Protein AF-A0A3B8W358-F1 (afdb_monomer_lite)

Structure (mmCIF, N/CA/C/O backbone):
data_AF-A0A3B8W358-F1
#
_entry.id   AF-A0A3B8W358-F1
#
loop_
_atom_site.group_PDB
_atom_site.id
_atom_site.type_symbol
_atom_site.label_atom_id
_atom_site.label_alt_id
_atom_site.label_comp_id
_atom_site.label_asym_id
_atom_site.label_entity_id
_atom_site.label_seq_id
_atom_site.pdbx_PDB_ins_code
_atom_site.Cartn_x
_atom_site.Cartn_y
_atom_site.Cartn_z
_atom_site.occupancy
_atom_site.B_iso_or_equiv
_atom_site.auth_seq_id
_atom_site.auth_comp_id
_atom_site.auth_asym_id
_atom_site.auth_atom_id
_atom_site.pdbx_PDB_model_num
ATOM 1 N N . MET A 1 1 ? 27.061 -6.073 -25.175 1.00 25.78 1 MET A N 1
ATOM 2 C CA . MET A 1 1 ? 27.643 -6.476 -23.874 1.00 25.78 1 MET A CA 1
ATOM 3 C C . MET A 1 1 ? 26.562 -7.215 -23.100 1.00 25.78 1 MET A C 1
ATOM 5 O O . MET A 1 1 ? 25.407 -6.837 -23.261 1.00 25.78 1 MET A O 1
ATOM 9 N N . PRO A 1 2 ? 26.875 -8.273 -22.337 1.00 31.53 2 PRO A N 1
ATOM 10 C CA . PRO A 1 2 ? 25.879 -8.963 -21.521 1.00 31.53 2 PRO A CA 1
ATOM 11 C C . PRO A 1 2 ? 25.458 -8.011 -20.392 1.00 31.53 2 PRO A C 1
ATOM 13 O O . PRO A 1 2 ? 26.171 -7.877 -19.406 1.00 31.53 2 PRO A O 1
ATOM 16 N N . GLY A 1 3 ? 24.375 -7.258 -20.597 1.00 31.34 3 GLY A N 1
ATOM 17 C CA . GLY A 1 3 ? 23.981 -6.164 -19.699 1.00 31.34 3 GLY A CA 1
ATOM 18 C C . GLY A 1 3 ? 22.475 -5.963 -19.519 1.00 31.34 3 GLY A C 1
ATOM 19 O O . GLY A 1 3 ? 22.067 -5.470 -18.475 1.00 31.34 3 GLY A O 1
ATOM 20 N N . ASP A 1 4 ? 21.632 -6.427 -20.445 1.00 36.38 4 ASP A N 1
ATOM 21 C CA . ASP A 1 4 ? 20.232 -5.967 -20.505 1.00 36.38 4 ASP A CA 1
ATOM 22 C C . ASP A 1 4 ? 19.189 -7.017 -20.083 1.00 36.38 4 ASP A C 1
ATOM 24 O O . ASP A 1 4 ? 18.069 -7.032 -20.585 1.00 36.38 4 ASP A O 1
ATOM 28 N N . LEU A 1 5 ? 19.531 -7.919 -19.156 1.00 40.94 5 LEU A N 1
ATOM 29 C CA . LEU A 1 5 ? 18.608 -8.973 -18.692 1.00 40.94 5 LEU A CA 1
ATOM 30 C C . LEU A 1 5 ? 18.507 -9.119 -17.169 1.00 40.94 5 LEU A C 1
ATOM 32 O O . LEU A 1 5 ? 17.869 -10.057 -16.697 1.00 40.94 5 LEU A O 1
ATOM 36 N N . PHE A 1 6 ? 19.052 -8.186 -16.381 1.00 38.22 6 PHE A N 1
ATOM 37 C CA . PHE A 1 6 ? 18.940 -8.253 -14.914 1.00 38.22 6 PHE A CA 1
ATOM 38 C C . PHE A 1 6 ? 17.480 -8.283 -14.411 1.00 38.22 6 PHE A C 1
ATOM 40 O O . PHE A 1 6 ? 17.212 -8.832 -13.353 1.00 38.22 6 PHE A O 1
ATOM 47 N N . TRP A 1 7 ? 16.520 -7.791 -15.202 1.00 45.00 7 TRP A N 1
ATOM 48 C CA . TRP A 1 7 ? 15.092 -7.727 -14.854 1.00 45.00 7 TRP A CA 1
ATOM 49 C C . TRP A 1 7 ? 14.268 -8.945 -15.297 1.00 45.00 7 TRP A C 1
ATOM 51 O O . TRP A 1 7 ? 13.103 -9.079 -14.918 1.00 45.00 7 TRP A O 1
ATOM 61 N N . ILE A 1 8 ? 14.864 -9.827 -16.105 1.00 44.44 8 ILE A N 1
ATOM 62 C CA . ILE A 1 8 ? 14.271 -11.087 -16.583 1.00 44.44 8 ILE A CA 1
ATOM 63 C C . ILE A 1 8 ? 14.867 -12.248 -15.771 1.00 44.44 8 ILE A C 1
ATOM 65 O O . ILE A 1 8 ? 15.032 -13.377 -16.215 1.00 44.44 8 ILE A O 1
ATOM 69 N N . SER A 1 9 ? 15.196 -11.975 -14.512 1.00 46.34 9 SER A N 1
ATOM 70 C CA . SER A 1 9 ? 15.315 -13.018 -13.509 1.00 46.34 9 SER A CA 1
ATOM 71 C C . SER A 1 9 ? 13.919 -13.609 -13.292 1.00 46.34 9 SER A C 1
ATOM 73 O O . SER A 1 9 ? 13.013 -12.927 -12.801 1.00 46.34 9 SER A O 1
ATOM 75 N N . GLY A 1 10 ? 13.723 -14.879 -13.664 1.00 51.16 10 GLY A N 1
ATOM 76 C CA . GLY A 1 10 ? 12.449 -15.581 -13.460 1.00 51.16 10 GLY A CA 1
ATOM 77 C C . GLY A 1 10 ? 11.970 -15.520 -12.004 1.00 51.16 10 GLY A C 1
ATOM 78 O O . GLY A 1 10 ? 10.773 -15.434 -11.751 1.00 51.16 10 GLY A O 1
ATOM 79 N N . ILE A 1 11 ? 12.903 -15.457 -11.047 1.00 54.84 11 ILE A N 1
ATOM 80 C CA . ILE A 1 11 ? 12.621 -15.360 -9.610 1.00 54.84 11 ILE A CA 1
ATOM 81 C C . ILE A 1 11 ? 12.088 -13.970 -9.233 1.00 54.84 11 ILE A C 1
ATOM 83 O O . ILE A 1 11 ? 11.096 -13.877 -8.518 1.00 54.84 11 ILE A O 1
ATOM 87 N N . GLU A 1 12 ? 12.682 -12.882 -9.726 1.00 49.19 12 GLU A N 1
ATOM 88 C CA . GLU A 1 12 ? 12.211 -11.523 -9.413 1.00 49.19 12 GLU A CA 1
ATOM 89 C C . GLU A 1 12 ? 10.849 -11.222 -10.040 1.00 49.19 12 GLU A C 1
ATOM 91 O O . GLU A 1 12 ? 9.973 -10.652 -9.386 1.00 49.19 12 GLU A O 1
ATOM 96 N N . GLY A 1 13 ? 10.648 -11.640 -11.296 1.00 48.84 13 GLY A N 1
ATOM 97 C CA . GLY A 1 13 ? 9.346 -11.554 -11.957 1.00 48.84 13 GLY A CA 1
ATOM 98 C C . GLY A 1 13 ? 8.275 -12.352 -11.210 1.00 48.84 13 GLY A C 1
ATOM 99 O O . GLY A 1 13 ? 7.173 -11.852 -10.993 1.00 48.84 13 GLY A O 1
ATOM 100 N N . PHE A 1 14 ? 8.614 -13.551 -10.730 1.00 51.88 14 PHE A N 1
ATOM 101 C CA . PHE A 1 14 ? 7.727 -14.384 -9.920 1.00 51.88 14 PHE A CA 1
ATOM 102 C C . PHE A 1 14 ? 7.401 -13.759 -8.554 1.00 51.88 14 PHE A C 1
ATOM 104 O O . PHE A 1 14 ? 6.235 -13.717 -8.164 1.00 51.88 14 PHE A O 1
ATOM 111 N N . ILE A 1 15 ? 8.393 -13.198 -7.853 1.00 57.56 15 ILE A N 1
ATOM 112 C CA . ILE A 1 15 ? 8.198 -12.510 -6.565 1.00 57.56 15 ILE A CA 1
ATOM 113 C C . ILE A 1 15 ? 7.306 -11.270 -6.731 1.00 57.56 15 ILE A C 1
ATOM 115 O O . ILE A 1 15 ? 6.413 -11.050 -5.913 1.00 57.56 15 ILE A O 1
ATOM 119 N N . MET A 1 16 ? 7.488 -10.484 -7.798 1.00 56.88 16 MET A N 1
ATOM 120 C CA . MET A 1 16 ? 6.605 -9.350 -8.108 1.00 56.88 16 MET A CA 1
ATOM 121 C C . MET A 1 16 ? 5.185 -9.794 -8.497 1.00 56.88 16 MET A C 1
ATOM 123 O O . MET A 1 16 ? 4.209 -9.156 -8.108 1.00 56.88 16 MET A O 1
ATOM 127 N N . THR A 1 17 ? 5.053 -10.926 -9.190 1.00 59.94 17 THR A N 1
ATOM 128 C CA . THR A 1 17 ? 3.741 -11.496 -9.535 1.00 59.94 17 THR A CA 1
ATOM 129 C C . THR A 1 17 ? 2.995 -11.972 -8.290 1.00 59.94 17 THR A C 1
ATOM 131 O O . THR A 1 17 ? 1.794 -11.740 -8.161 1.00 59.94 17 THR A O 1
ATOM 134 N N . LEU A 1 18 ? 3.703 -12.590 -7.339 1.00 61.88 18 LEU A N 1
ATOM 135 C CA . LEU A 1 18 ? 3.140 -12.982 -6.049 1.00 61.88 18 LEU A CA 1
ATOM 136 C C . LEU A 1 18 ? 2.807 -11.778 -5.166 1.00 61.88 18 LEU A C 1
ATOM 138 O O . LEU A 1 18 ? 1.839 -11.837 -4.410 1.00 61.88 18 LEU A O 1
ATOM 142 N N . SER A 1 19 ? 3.572 -10.687 -5.251 1.00 67.69 19 SER A N 1
ATOM 143 C CA . SER A 1 19 ? 3.376 -9.522 -4.386 1.00 67.69 19 SER A CA 1
ATOM 144 C C . SER A 1 19 ? 2.084 -8.761 -4.691 1.00 67.69 19 SER A C 1
ATOM 146 O O . SER A 1 19 ? 1.460 -8.253 -3.759 1.00 67.69 19 SER A O 1
ATOM 148 N N . ALA A 1 20 ? 1.615 -8.737 -5.943 1.00 73.56 20 ALA A N 1
ATOM 149 C CA . ALA A 1 20 ? 0.378 -8.046 -6.316 1.00 73.56 20 ALA A CA 1
ATOM 150 C C . ALA A 1 20 ? -0.869 -8.542 -5.534 1.00 73.56 20 ALA A C 1
ATOM 152 O O . ALA A 1 20 ? -1.559 -7.705 -4.943 1.00 73.56 20 ALA A O 1
ATOM 153 N N . PRO A 1 21 ? -1.144 -9.859 -5.416 1.00 78.56 21 PRO A N 1
ATOM 154 C CA . PRO A 1 21 ? -2.164 -10.388 -4.506 1.00 78.56 21 PRO A CA 1
ATOM 155 C C . PRO A 1 21 ? -1.986 -9.983 -3.035 1.00 78.56 21 PRO A C 1
ATOM 157 O O . PRO A 1 21 ? -2.972 -9.668 -2.366 1.00 78.56 21 PRO A O 1
ATOM 160 N N . PHE A 1 22 ? -0.751 -9.949 -2.519 1.00 80.69 22 PHE A N 1
ATOM 161 C CA . PHE A 1 22 ? -0.487 -9.525 -1.137 1.00 80.69 22 PHE A CA 1
ATOM 162 C C . PHE A 1 22 ? -0.789 -8.039 -0.923 1.00 80.69 22 PHE A C 1
ATOM 164 O O . PHE A 1 22 ? -1.388 -7.669 0.091 1.00 80.69 22 PHE A O 1
ATOM 171 N N . PHE A 1 23 ? -0.435 -7.181 -1.882 1.00 81.81 23 PHE A N 1
ATOM 172 C CA . PHE A 1 23 ? -0.819 -5.772 -1.844 1.00 81.81 23 PHE A CA 1
ATOM 173 C C . PHE A 1 23 ? -2.340 -5.614 -1.941 1.00 81.81 23 PHE A C 1
ATOM 175 O O . PHE A 1 23 ? -2.916 -4.821 -1.196 1.00 81.81 23 PHE A O 1
ATOM 182 N N . ALA A 1 24 ? -3.018 -6.390 -2.793 1.00 86.88 24 ALA A N 1
ATOM 183 C CA . ALA A 1 24 ? -4.478 -6.338 -2.903 1.00 86.88 24 ALA A CA 1
ATOM 184 C C . ALA A 1 24 ? -5.138 -6.693 -1.564 1.00 86.88 24 ALA A C 1
ATOM 186 O O . ALA A 1 24 ? -5.954 -5.930 -1.044 1.00 86.88 24 ALA A O 1
ATOM 187 N N . ALA A 1 25 ? -4.706 -7.795 -0.946 1.00 88.56 25 ALA A N 1
ATOM 188 C CA . ALA A 1 25 ? -5.153 -8.192 0.385 1.00 88.56 25 ALA A CA 1
ATOM 189 C C . ALA A 1 25 ? -4.866 -7.109 1.438 1.00 88.56 25 ALA A C 1
ATOM 191 O O . ALA A 1 25 ? -5.706 -6.850 2.298 1.00 88.56 25 ALA A O 1
ATOM 192 N N . THR A 1 26 ? -3.718 -6.433 1.339 1.00 89.88 26 THR A N 1
ATOM 193 C CA . THR A 1 26 ? -3.332 -5.331 2.229 1.00 89.88 26 THR A CA 1
ATOM 194 C C . THR A 1 26 ? -4.320 -4.169 2.161 1.00 89.88 26 THR A C 1
ATOM 196 O O . THR A 1 26 ? -4.820 -3.738 3.201 1.00 89.88 26 THR A O 1
ATOM 199 N N . PHE A 1 27 ? -4.658 -3.675 0.967 1.00 92.50 27 PHE A N 1
ATOM 200 C CA . PHE A 1 27 ? -5.586 -2.545 0.828 1.00 92.50 27 PHE A CA 1
ATOM 201 C C . PHE A 1 27 ? -7.041 -2.916 1.108 1.00 92.50 27 PHE A C 1
ATOM 203 O O . PHE A 1 27 ? -7.799 -2.081 1.607 1.00 92.50 27 PHE A O 1
ATOM 210 N N . ILE A 1 28 ? -7.434 -4.165 0.845 1.00 93.50 28 ILE A N 1
ATOM 211 C CA . ILE A 1 28 ? -8.739 -4.685 1.264 1.00 93.50 28 ILE A CA 1
ATOM 212 C C . ILE A 1 28 ? -8.810 -4.719 2.793 1.00 93.50 28 ILE A C 1
ATOM 214 O O . ILE A 1 28 ? -9.729 -4.146 3.375 1.00 93.50 28 ILE A O 1
ATOM 218 N N . PHE A 1 29 ? -7.822 -5.322 3.460 1.00 94.12 29 PHE A N 1
ATOM 219 C CA . PHE A 1 29 ? -7.770 -5.395 4.921 1.00 94.12 29 PHE A CA 1
ATOM 220 C C . PHE A 1 29 ? -7.746 -4.003 5.560 1.00 94.12 29 PHE A C 1
ATOM 222 O O . PHE A 1 29 ? -8.507 -3.720 6.485 1.00 94.12 29 PHE A O 1
ATOM 229 N N . MET A 1 30 ? -6.894 -3.114 5.054 1.00 93.62 30 MET A N 1
ATOM 230 C CA . MET A 1 30 ? -6.754 -1.761 5.575 1.00 93.62 30 MET A CA 1
ATOM 231 C C . MET A 1 30 ? -8.035 -0.943 5.368 1.00 93.62 30 MET A C 1
ATOM 233 O O . MET A 1 30 ? -8.479 -0.262 6.293 1.00 93.62 30 MET A O 1
ATOM 237 N N . GLY A 1 31 ? -8.678 -1.069 4.203 1.00 93.75 31 GLY A N 1
ATOM 238 C CA . GLY A 1 31 ? -9.978 -0.456 3.937 1.00 93.75 31 GLY A CA 1
ATOM 239 C C . GLY A 1 31 ? -11.072 -0.979 4.867 1.00 93.75 31 GLY A C 1
ATOM 240 O O . GLY A 1 31 ? -11.788 -0.184 5.472 1.00 93.75 31 GLY A O 1
ATOM 241 N N . GLN A 1 32 ? -11.147 -2.297 5.078 1.00 93.50 32 GLN A N 1
ATOM 242 C CA . GLN A 1 32 ? -12.073 -2.914 6.037 1.00 93.50 32 GLN A CA 1
ATOM 243 C C . GLN A 1 32 ? -11.820 -2.453 7.477 1.00 93.50 32 GLN A C 1
ATOM 245 O O . GLN A 1 32 ? -12.767 -2.217 8.227 1.00 93.50 32 GLN A O 1
ATOM 250 N N . PHE A 1 33 ? -10.554 -2.319 7.881 1.00 93.69 33 PHE A N 1
ATOM 251 C CA . PHE A 1 33 ? -10.195 -1.833 9.210 1.00 93.69 33 PHE A CA 1
ATOM 252 C C . PHE A 1 33 ? -10.666 -0.390 9.414 1.00 93.69 33 PHE A C 1
ATOM 254 O O . PHE A 1 33 ? -11.344 -0.100 10.398 1.00 93.69 33 PHE A O 1
ATOM 261 N N . VAL A 1 34 ? -10.359 0.496 8.462 1.00 94.00 34 VAL A N 1
ATOM 262 C CA . VAL A 1 34 ? -10.786 1.903 8.490 1.00 94.00 34 VAL A CA 1
ATOM 263 C C . VAL A 1 34 ? -12.311 2.024 8.447 1.00 94.00 34 VAL A C 1
ATOM 265 O O . VAL A 1 34 ? -12.885 2.857 9.151 1.00 94.00 34 VAL A O 1
ATOM 268 N N . ALA A 1 35 ? -12.985 1.159 7.685 1.00 94.25 35 ALA A N 1
ATOM 269 C CA . ALA A 1 35 ? -14.433 1.189 7.515 1.00 94.25 35 ALA A CA 1
ATOM 270 C C . ALA A 1 35 ? -15.233 0.943 8.805 1.00 94.25 35 ALA A C 1
ATOM 272 O O . ALA A 1 35 ? -16.414 1.280 8.843 1.00 94.25 35 ALA A O 1
ATOM 273 N N . ARG A 1 36 ? -14.601 0.418 9.865 1.00 90.94 36 ARG A N 1
ATOM 274 C CA . ARG A 1 36 ? -15.231 0.232 11.186 1.00 90.94 36 ARG A CA 1
ATOM 275 C C . ARG A 1 36 ? -15.710 1.537 11.810 1.00 90.94 36 ARG A C 1
ATOM 277 O O . ARG A 1 36 ? -16.721 1.539 12.497 1.00 90.94 36 ARG A O 1
ATOM 284 N N . GLU A 1 37 ? -14.974 2.622 11.584 1.00 90.75 37 GLU A N 1
ATOM 285 C CA . GLU A 1 37 ? -15.327 3.957 12.085 1.00 90.75 37 GLU A CA 1
ATOM 286 C C . GLU A 1 37 ? -15.611 4.940 10.935 1.00 90.75 37 GLU A C 1
ATOM 288 O O . GLU A 1 37 ? -16.455 5.822 11.072 1.00 90.75 37 GLU A O 1
ATOM 293 N N . TYR A 1 38 ? -14.956 4.774 9.778 1.00 94.31 38 TYR A N 1
ATOM 294 C CA . TYR 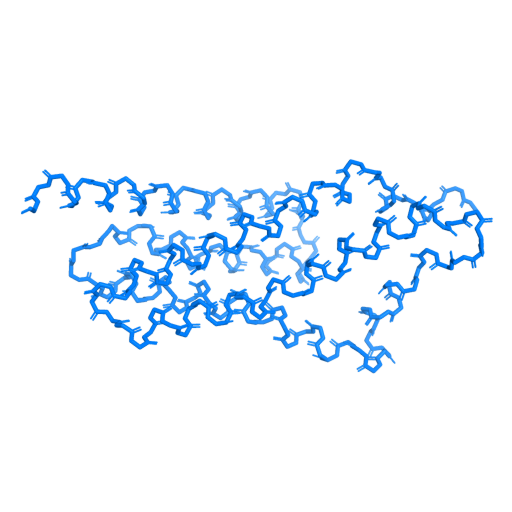A 1 38 ? -15.056 5.681 8.628 1.00 94.31 38 TYR A CA 1
ATOM 295 C C . TYR A 1 38 ? -15.336 4.910 7.320 1.00 94.31 38 TYR A C 1
ATOM 297 O O . TYR A 1 38 ? -14.444 4.770 6.479 1.00 94.31 38 TYR A O 1
ATOM 305 N N . PRO A 1 39 ? -16.571 4.420 7.091 1.00 93.31 39 PRO A N 1
ATOM 306 C CA . PRO A 1 39 ? -16.906 3.516 5.981 1.00 93.31 39 PRO A CA 1
ATOM 307 C C . PRO A 1 39 ? -16.585 4.087 4.596 1.00 93.31 39 PRO A C 1
ATOM 309 O O . PRO A 1 39 ? -15.964 3.411 3.779 1.00 93.31 39 PRO A O 1
ATOM 312 N N . LYS A 1 40 ? -16.922 5.359 4.343 1.00 95.00 40 LYS A N 1
ATOM 313 C CA . LYS A 1 40 ? -16.612 6.020 3.061 1.00 95.00 40 LYS A CA 1
ATOM 314 C C . LYS A 1 40 ? -15.106 6.088 2.802 1.00 95.00 40 LYS A C 1
ATOM 316 O O . LYS A 1 40 ? -14.668 5.868 1.680 1.00 95.00 40 LYS A O 1
ATOM 321 N N . VAL A 1 41 ? -14.317 6.369 3.839 1.00 94.56 41 VAL A N 1
ATOM 322 C CA . VAL A 1 41 ? -12.855 6.450 3.722 1.00 94.56 41 VAL A CA 1
ATOM 323 C C . VAL A 1 41 ? -12.259 5.063 3.497 1.00 94.56 41 VAL A C 1
ATOM 325 O O . VAL A 1 41 ? -11.372 4.922 2.664 1.00 94.56 41 VAL A O 1
ATOM 328 N N . GLY A 1 42 ? -12.791 4.031 4.158 1.00 92.38 42 GLY A N 1
ATOM 329 C CA . GLY A 1 42 ? -12.384 2.643 3.935 1.00 92.38 42 GLY A CA 1
ATOM 330 C C . GLY A 1 42 ? -12.567 2.192 2.483 1.00 92.38 42 GLY A C 1
ATOM 331 O O . GLY A 1 42 ? -11.659 1.591 1.914 1.00 92.38 42 GLY A O 1
ATOM 332 N N . VAL A 1 43 ? -13.686 2.563 1.847 1.00 95.56 43 VAL A N 1
ATOM 333 C CA . VAL A 1 43 ? -13.922 2.298 0.415 1.00 95.56 43 VAL A CA 1
ATOM 334 C C . VAL A 1 43 ? -12.884 3.005 -0.459 1.00 95.56 43 VAL A C 1
ATOM 336 O O . VAL A 1 43 ? -12.294 2.374 -1.334 1.00 95.56 43 VAL A O 1
ATOM 339 N N . TRP A 1 44 ? -12.607 4.288 -0.203 1.00 95.62 44 TRP A N 1
ATOM 340 C CA . TRP A 1 44 ? -11.590 5.037 -0.949 1.00 95.62 44 TRP A CA 1
ATOM 341 C C . TRP A 1 44 ? -10.190 4.445 -0.799 1.00 95.62 44 TRP A C 1
ATOM 343 O O . TRP A 1 44 ? -9.476 4.324 -1.791 1.00 95.62 44 TRP A O 1
ATOM 353 N N . VAL A 1 45 ? -9.815 4.025 0.411 1.00 94.56 45 VAL A N 1
ATOM 354 C CA . VAL A 1 45 ? -8.549 3.329 0.674 1.00 94.56 45 VAL A CA 1
ATOM 355 C C . VAL A 1 45 ? -8.433 2.080 -0.200 1.00 94.56 45 VAL A C 1
ATOM 357 O O . VAL A 1 45 ? -7.412 1.892 -0.863 1.00 94.56 45 VAL A O 1
ATOM 360 N N . THR A 1 46 ? -9.477 1.253 -0.264 1.00 94.25 46 THR A N 1
ATOM 361 C CA . THR A 1 46 ? -9.459 0.054 -1.108 1.00 94.25 46 THR A CA 1
ATOM 362 C C . THR A 1 46 ? -9.394 0.405 -2.593 1.00 94.25 46 THR A C 1
ATOM 364 O O . THR A 1 46 ? -8.539 -0.133 -3.284 1.00 94.25 46 THR A O 1
ATOM 367 N N . ILE A 1 47 ? -10.224 1.330 -3.091 1.00 93.50 47 ILE A N 1
ATOM 368 C CA . ILE A 1 47 ? -10.239 1.710 -4.517 1.00 93.50 47 ILE A CA 1
ATOM 369 C C . ILE A 1 47 ? -8.873 2.247 -4.957 1.00 93.50 47 ILE A C 1
ATOM 371 O O . ILE A 1 47 ? -8.305 1.751 -5.927 1.00 93.50 47 ILE A O 1
ATOM 375 N N . LEU A 1 48 ? -8.324 3.222 -4.227 1.00 92.88 48 LEU A N 1
ATOM 376 C CA . LEU A 1 48 ? -7.028 3.826 -4.547 1.00 92.88 48 LEU A CA 1
ATOM 377 C C . LEU A 1 48 ? -5.897 2.795 -4.485 1.00 92.88 48 LEU A C 1
ATOM 379 O O . LEU A 1 48 ? -5.025 2.780 -5.351 1.00 92.88 48 LEU A O 1
ATOM 383 N N . GLY A 1 49 ? -5.950 1.900 -3.497 1.00 89.50 49 GLY A N 1
ATOM 384 C CA . GLY A 1 49 ? -4.988 0.815 -3.355 1.00 89.50 49 GLY A CA 1
ATOM 385 C C . GLY A 1 49 ? -5.034 -0.163 -4.528 1.00 89.50 49 GLY A C 1
ATOM 386 O O . GLY A 1 49 ? -3.998 -0.489 -5.096 1.00 89.50 49 GLY A O 1
ATOM 387 N N . MET A 1 50 ? -6.233 -0.579 -4.945 1.00 90.44 50 MET A N 1
ATOM 388 C CA . MET A 1 50 ? -6.414 -1.486 -6.084 1.00 90.44 50 MET A CA 1
ATOM 389 C C . MET A 1 50 ? -5.963 -0.854 -7.404 1.00 90.44 50 MET A C 1
ATOM 391 O O . MET A 1 50 ? -5.250 -1.503 -8.165 1.00 90.44 50 MET A O 1
ATOM 395 N N . ILE A 1 51 ? -6.309 0.418 -7.642 1.00 88.50 51 ILE A N 1
ATOM 396 C CA . ILE A 1 51 ? -5.832 1.194 -8.801 1.00 88.50 51 ILE A CA 1
ATOM 397 C C . ILE A 1 51 ? -4.300 1.213 -8.835 1.00 88.50 51 ILE A C 1
ATOM 399 O O . ILE A 1 51 ? -3.692 1.011 -9.885 1.00 88.50 51 ILE A O 1
ATOM 403 N N . GLY A 1 52 ? -3.669 1.399 -7.679 1.00 84.12 52 GLY A N 1
ATOM 404 C CA . GLY A 1 52 ? -2.220 1.453 -7.580 1.00 84.12 52 GLY A CA 1
ATOM 405 C C . GLY A 1 52 ? -1.480 0.123 -7.690 1.00 84.12 52 GLY A C 1
ATOM 406 O O . GLY A 1 52 ? -0.282 0.109 -7.978 1.00 84.12 52 GLY A O 1
ATOM 407 N N . ILE A 1 53 ? -2.186 -1.001 -7.564 1.00 84.56 53 ILE A N 1
ATOM 408 C CA . ILE A 1 53 ? -1.636 -2.335 -7.837 1.00 84.56 53 ILE A CA 1
ATOM 409 C C . ILE A 1 53 ? -1.700 -2.682 -9.325 1.00 84.56 53 ILE A C 1
ATOM 411 O O . ILE A 1 53 ? -0.911 -3.505 -9.786 1.00 84.56 53 ILE A O 1
ATOM 415 N N . CYS A 1 54 ? -2.586 -2.054 -10.106 1.00 80.38 54 CYS A N 1
ATOM 416 C CA . CYS A 1 54 ? -2.726 -2.346 -11.534 1.00 80.38 54 CYS A CA 1
ATOM 417 C C . CYS A 1 54 ? -1.386 -2.323 -12.304 1.00 80.38 54 CYS A C 1
ATOM 419 O O . CYS A 1 54 ? -1.142 -3.272 -13.051 1.00 80.38 54 CYS A O 1
ATOM 421 N N . PRO A 1 55 ? -0.472 -1.349 -12.099 1.00 75.19 55 PRO A N 1
ATOM 422 C CA . PRO A 1 55 ? 0.854 -1.367 -12.717 1.00 75.19 55 PRO A CA 1
ATOM 423 C C . PRO A 1 55 ? 1.674 -2.604 -12.351 1.00 75.19 55 PRO A C 1
ATOM 425 O O . PRO A 1 55 ? 2.300 -3.190 -13.228 1.00 75.19 55 PRO A O 1
ATOM 428 N N . LEU A 1 56 ? 1.640 -3.043 -11.087 1.00 73.81 56 LEU A N 1
ATOM 429 C CA . LEU A 1 56 ? 2.357 -4.240 -10.637 1.00 73.81 56 LEU A CA 1
ATOM 430 C C . LEU A 1 56 ? 1.823 -5.496 -11.329 1.00 73.81 56 LEU A C 1
ATOM 432 O O . LEU A 1 56 ? 2.618 -6.318 -11.777 1.00 73.81 56 LEU A O 1
ATOM 436 N N . CYS A 1 57 ? 0.500 -5.624 -11.476 1.00 73.19 57 CYS A N 1
ATOM 437 C CA . CYS A 1 57 ? -0.112 -6.729 -12.219 1.00 73.19 57 CYS A CA 1
ATOM 438 C C . CYS A 1 57 ? 0.304 -6.726 -13.695 1.00 73.19 57 CYS A C 1
ATOM 440 O O . CYS A 1 57 ? 0.641 -7.776 -14.238 1.00 73.19 57 CYS A O 1
ATOM 442 N N . VAL A 1 58 ? 0.306 -5.553 -14.336 1.00 71.81 58 VAL A N 1
ATOM 443 C CA . VAL A 1 58 ? 0.692 -5.406 -15.747 1.00 71.81 58 VAL A CA 1
ATOM 444 C C . VAL A 1 58 ? 2.170 -5.748 -15.941 1.00 71.81 58 VAL A C 1
ATOM 446 O O . VAL A 1 58 ? 2.486 -6.577 -16.789 1.00 71.81 58 VAL A O 1
ATOM 449 N N . ILE A 1 59 ? 3.070 -5.191 -15.123 1.00 69.88 59 ILE A N 1
ATOM 450 C CA . ILE A 1 59 ? 4.510 -5.503 -15.168 1.00 69.88 59 ILE A CA 1
ATOM 451 C C . ILE A 1 59 ? 4.739 -7.005 -14.970 1.00 69.88 59 ILE A C 1
ATOM 453 O O . ILE A 1 59 ? 5.493 -7.620 -15.720 1.00 69.88 59 ILE A O 1
ATOM 457 N N . SER A 1 60 ? 4.075 -7.599 -13.979 1.00 66.25 60 SER A N 1
ATOM 458 C CA . SER A 1 60 ? 4.190 -9.024 -13.655 1.00 66.25 60 SER A CA 1
ATOM 459 C C . SER A 1 60 ? 3.735 -9.916 -14.811 1.00 66.25 60 SER A C 1
ATOM 461 O O . SER A 1 60 ? 4.465 -10.817 -15.226 1.00 66.25 60 SER A O 1
ATOM 463 N N . GLY A 1 61 ? 2.567 -9.621 -15.391 1.00 67.06 61 GLY A N 1
ATOM 464 C CA . GLY A 1 61 ? 2.035 -10.348 -16.543 1.00 67.06 61 GLY A CA 1
ATOM 465 C C . GLY A 1 61 ? 2.936 -10.235 -17.771 1.00 67.06 61 GLY A C 1
ATOM 466 O O . GLY A 1 61 ? 3.244 -11.245 -18.399 1.00 67.06 61 GLY A O 1
ATOM 467 N N . PHE A 1 62 ? 3.428 -9.032 -18.078 1.00 66.69 62 PHE A N 1
ATOM 468 C CA . PHE A 1 62 ? 4.350 -8.836 -19.194 1.00 66.69 62 PHE A CA 1
ATOM 469 C C . PHE A 1 62 ? 5.712 -9.496 -18.967 1.00 66.69 62 PHE A C 1
ATOM 471 O O . PHE A 1 62 ? 6.290 -9.978 -19.932 1.00 66.69 62 PHE A O 1
ATOM 478 N N . ARG A 1 63 ? 6.233 -9.559 -17.733 1.00 63.84 63 ARG A N 1
ATOM 479 C CA . ARG A 1 63 ? 7.480 -10.288 -17.446 1.00 63.84 63 ARG A CA 1
ATOM 480 C C . ARG A 1 63 ? 7.330 -11.778 -17.721 1.00 63.84 63 ARG A C 1
ATOM 482 O O . ARG A 1 63 ? 8.190 -12.336 -18.392 1.00 63.84 63 ARG A O 1
ATOM 489 N N . LEU A 1 64 ? 6.234 -12.391 -17.265 1.00 63.72 64 LEU A N 1
ATOM 490 C CA . LEU A 1 64 ? 5.926 -13.794 -17.555 1.00 63.72 64 LEU A CA 1
ATOM 491 C C . LEU A 1 64 ? 5.809 -14.029 -19.072 1.00 63.72 64 LEU A C 1
ATOM 493 O O . LEU A 1 64 ? 6.364 -14.985 -19.610 1.00 63.72 64 LEU A O 1
ATOM 497 N N . PHE A 1 65 ? 5.132 -13.119 -19.775 1.00 65.62 65 PHE A N 1
ATOM 498 C CA . PHE A 1 65 ? 4.976 -13.188 -21.226 1.00 65.62 65 PHE A CA 1
ATOM 499 C C . PHE A 1 65 ? 6.325 -13.037 -21.945 1.00 65.62 65 PHE A C 1
ATOM 501 O O . PHE A 1 65 ? 6.682 -13.863 -22.777 1.00 65.62 65 PHE A O 1
ATOM 508 N N . ALA A 1 66 ? 7.131 -12.042 -21.576 1.00 63.31 66 ALA A N 1
ATOM 509 C CA . ALA A 1 66 ? 8.456 -11.833 -22.145 1.00 63.31 66 ALA A CA 1
ATOM 510 C C . ALA A 1 66 ? 9.356 -13.053 -21.910 1.00 63.31 66 ALA A C 1
ATOM 512 O O . ALA A 1 66 ? 9.927 -13.550 -22.871 1.00 63.31 66 ALA A O 1
ATOM 513 N N . THR A 1 67 ? 9.412 -13.612 -20.691 1.00 62.31 67 THR A N 1
ATOM 514 C CA . THR A 1 67 ? 10.226 -14.811 -20.402 1.00 62.31 67 THR A CA 1
ATOM 515 C C . THR A 1 67 ? 9.892 -16.009 -21.289 1.00 62.31 67 THR A C 1
ATOM 517 O O . THR A 1 67 ? 10.791 -16.771 -21.623 1.00 62.31 67 THR A O 1
ATOM 520 N N . VAL A 1 68 ? 8.625 -16.179 -21.678 1.00 62.09 68 VAL A N 1
ATOM 521 C CA . VAL A 1 68 ? 8.172 -17.316 -22.498 1.00 62.09 68 VAL A CA 1
ATOM 522 C C . VAL A 1 68 ? 8.373 -17.059 -23.996 1.00 62.09 68 VAL A C 1
ATOM 524 O O . VAL A 1 68 ? 8.554 -18.001 -24.759 1.00 62.09 68 VAL A O 1
ATOM 527 N N . PHE A 1 69 ? 8.368 -15.794 -24.428 1.00 59.03 69 PHE A N 1
ATOM 528 C CA . PHE A 1 69 ? 8.306 -15.416 -25.843 1.00 59.03 69 PHE A CA 1
ATOM 529 C C . PHE A 1 69 ? 9.522 -14.618 -26.353 1.00 59.03 69 PHE A C 1
ATOM 531 O O . PHE A 1 69 ? 9.504 -14.159 -27.497 1.00 59.03 69 PHE A O 1
ATOM 538 N N . VAL A 1 70 ? 10.600 -14.475 -25.565 1.00 60.75 70 VAL A N 1
ATOM 539 C CA . VAL A 1 70 ? 11.880 -13.894 -26.040 1.00 60.75 70 VAL A CA 1
ATOM 540 C C . VAL A 1 70 ?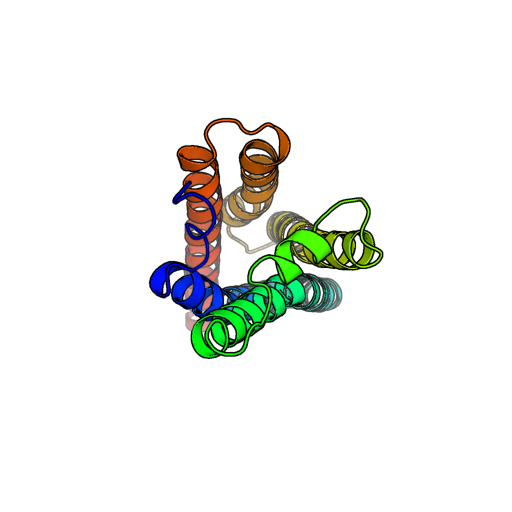 12.392 -14.643 -27.279 1.00 60.75 70 VAL A C 1
ATOM 542 O O . VAL A 1 70 ? 12.850 -14.018 -28.233 1.00 60.75 70 VAL A O 1
ATOM 545 N N . GLU A 1 71 ? 12.227 -15.968 -27.325 1.00 53.50 71 GLU A N 1
ATOM 546 C CA . GLU A 1 71 ? 12.594 -16.804 -28.480 1.00 53.50 71 GLU A CA 1
ATOM 547 C C . GLU A 1 71 ? 11.718 -16.559 -29.725 1.00 53.50 71 GLU A C 1
ATOM 549 O O . GLU A 1 71 ? 12.017 -17.056 -30.808 1.00 53.50 71 GLU A O 1
ATOM 554 N N . HIS A 1 72 ? 10.633 -15.790 -29.602 1.00 61.06 72 HIS A N 1
ATOM 555 C CA . HIS A 1 72 ? 9.731 -15.421 -30.699 1.00 61.06 72 HIS A CA 1
ATOM 556 C C . HIS A 1 72 ? 9.875 -13.946 -31.111 1.00 61.06 72 HIS A C 1
ATOM 558 O O . HIS A 1 72 ? 9.021 -13.410 -31.816 1.00 61.06 72 HIS A O 1
ATOM 564 N N . GLY A 1 73 ? 10.967 -13.285 -30.703 1.00 59.97 73 GLY A N 1
ATOM 565 C CA . GLY A 1 73 ? 11.324 -11.942 -31.167 1.00 59.97 73 GLY A CA 1
ATOM 566 C C . GLY A 1 73 ? 10.586 -10.797 -30.468 1.00 59.97 73 GLY A C 1
ATOM 567 O O . GLY A 1 73 ? 10.632 -9.666 -30.952 1.00 59.97 73 GLY A O 1
ATOM 568 N N . ILE A 1 74 ? 9.915 -11.056 -29.339 1.00 62.81 74 ILE A N 1
ATOM 569 C CA . ILE A 1 74 ? 9.336 -9.988 -28.515 1.00 62.81 74 ILE A CA 1
ATOM 570 C C . ILE A 1 74 ? 10.468 -9.217 -27.832 1.00 62.81 74 ILE A C 1
ATOM 572 O O . ILE A 1 74 ? 11.261 -9.801 -27.096 1.00 62.81 74 ILE A O 1
ATOM 576 N N . ASP A 1 75 ? 10.516 -7.898 -28.056 1.00 64.44 75 ASP A N 1
ATOM 577 C CA . ASP A 1 75 ? 11.483 -7.003 -27.415 1.00 64.44 75 ASP A CA 1
ATOM 578 C C . ASP A 1 75 ? 11.271 -6.996 -25.886 1.00 64.44 75 ASP A C 1
ATOM 580 O O . ASP A 1 75 ? 10.248 -6.482 -25.412 1.00 64.44 75 ASP A O 1
ATOM 584 N N . PRO A 1 76 ? 12.224 -7.517 -25.092 1.00 60.81 76 PRO A N 1
ATOM 585 C CA . PRO A 1 76 ? 12.107 -7.552 -23.637 1.00 60.81 76 PRO A CA 1
ATOM 586 C C . PRO A 1 76 ? 12.038 -6.153 -23.002 1.00 60.81 76 PRO A C 1
ATOM 588 O O . PRO A 1 76 ? 11.543 -6.002 -21.884 1.00 60.81 76 PRO A O 1
ATOM 591 N N . ASN A 1 77 ? 12.477 -5.113 -23.718 1.00 66.94 77 ASN A N 1
ATOM 592 C CA . ASN A 1 77 ? 12.498 -3.733 -23.240 1.00 66.94 77 ASN A CA 1
ATOM 593 C C . ASN A 1 77 ? 11.201 -2.962 -23.529 1.00 66.94 77 ASN A C 1
ATOM 595 O O . ASN A 1 77 ? 11.119 -1.766 -23.237 1.00 66.94 77 ASN A O 1
ATOM 599 N N . ILE A 1 78 ? 10.164 -3.607 -24.075 1.00 68.44 78 ILE A N 1
ATOM 600 C CA . ILE A 1 78 ? 8.903 -2.934 -24.421 1.00 68.44 78 ILE A CA 1
ATOM 601 C C . ILE A 1 78 ? 8.214 -2.295 -23.204 1.00 68.44 78 ILE A C 1
ATOM 603 O O . ILE A 1 78 ? 7.671 -1.196 -23.303 1.00 68.44 78 ILE A O 1
ATOM 607 N N . ILE A 1 79 ? 8.310 -2.928 -22.028 1.00 64.12 79 ILE A N 1
ATOM 608 C CA . ILE A 1 79 ? 7.800 -2.365 -20.771 1.00 64.12 79 ILE A CA 1
ATOM 609 C C . ILE A 1 79 ? 8.625 -1.141 -20.365 1.00 64.12 79 ILE A C 1
ATOM 611 O O . ILE A 1 79 ? 8.056 -0.127 -19.981 1.00 64.12 79 ILE A O 1
ATOM 615 N N . TRP A 1 80 ? 9.956 -1.200 -20.476 1.00 61.50 80 TRP A N 1
ATOM 616 C CA . TRP A 1 80 ? 10.824 -0.066 -20.139 1.00 61.50 80 TRP A CA 1
ATOM 617 C C . TRP A 1 80 ? 10.498 1.155 -20.997 1.00 61.50 80 TRP A C 1
ATOM 619 O O . TRP A 1 80 ? 10.365 2.264 -20.486 1.00 61.50 80 TRP A O 1
ATOM 629 N N . LYS A 1 81 ? 10.254 0.927 -22.292 1.00 67.31 81 LYS A N 1
ATOM 630 C CA . LYS A 1 81 ? 9.757 1.962 -23.201 1.00 67.31 81 LYS A CA 1
ATOM 631 C C . LYS A 1 81 ? 8.420 2.528 -22.725 1.00 67.31 81 LYS A C 1
ATOM 633 O O . LYS A 1 81 ? 8.246 3.734 -22.800 1.00 67.31 81 LYS A O 1
ATOM 638 N N . ALA A 1 82 ? 7.520 1.713 -22.170 1.00 63.25 82 ALA A N 1
ATOM 639 C CA . ALA A 1 82 ? 6.250 2.190 -21.620 1.00 63.25 82 ALA A CA 1
ATOM 640 C C . ALA A 1 82 ? 6.408 3.081 -20.367 1.00 63.25 82 ALA A C 1
ATOM 642 O O . ALA A 1 82 ? 5.586 3.981 -20.184 1.00 63.25 82 ALA A O 1
ATOM 643 N N . PHE A 1 83 ? 7.459 2.869 -19.561 1.00 63.28 83 PHE A N 1
ATOM 644 C CA . PHE A 1 83 ? 7.826 3.687 -18.389 1.00 63.28 83 PHE A CA 1
ATOM 645 C C . PHE A 1 83 ? 8.745 4.874 -18.708 1.00 63.28 83 PHE A C 1
ATOM 647 O O . PHE A 1 83 ? 9.047 5.665 -17.815 1.00 63.28 83 PHE A O 1
ATOM 654 N N . ASN A 1 84 ? 9.195 5.021 -19.954 1.00 70.19 84 ASN A N 1
ATOM 655 C CA . ASN A 1 84 ? 9.985 6.176 -20.359 1.00 70.19 84 ASN A CA 1
ATOM 656 C C . ASN A 1 84 ? 9.095 7.429 -20.407 1.00 70.19 84 ASN A C 1
ATOM 658 O O . ASN A 1 84 ? 7.962 7.351 -20.870 1.00 70.19 84 ASN A O 1
ATOM 662 N N . ALA A 1 85 ? 9.601 8.586 -19.975 1.00 64.38 85 ALA A N 1
ATOM 663 C CA . ALA A 1 85 ? 8.851 9.846 -19.942 1.00 64.38 85 ALA A CA 1
ATOM 664 C C . ALA A 1 85 ? 8.312 10.275 -21.323 1.00 64.38 85 ALA A C 1
ATOM 666 O O . ALA A 1 85 ? 7.314 10.984 -21.406 1.00 64.38 85 ALA A O 1
ATOM 667 N N . GLU A 1 86 ? 8.947 9.810 -22.400 1.00 69.81 86 GLU A N 1
ATOM 668 C CA . GLU A 1 86 ? 8.539 10.045 -23.792 1.00 69.81 86 GLU A CA 1
ATOM 669 C C . GLU A 1 86 ? 7.376 9.144 -24.257 1.00 69.81 86 GLU A C 1
ATOM 671 O O . GLU A 1 86 ? 6.851 9.310 -25.357 1.00 69.81 86 GLU A O 1
ATOM 676 N N . SER A 1 87 ? 6.956 8.175 -23.441 1.00 72.12 87 SER A N 1
ATOM 677 C CA . SER A 1 87 ? 5.852 7.269 -23.753 1.00 72.12 87 SER A CA 1
ATOM 678 C C . SER A 1 87 ? 4.500 7.875 -23.403 1.00 72.12 87 SER A C 1
ATOM 680 O O . SER A 1 87 ? 4.274 8.341 -22.288 1.00 72.12 87 SER A O 1
ATOM 682 N N . ASN A 1 88 ? 3.529 7.719 -24.306 1.00 76.75 88 ASN A N 1
ATOM 683 C CA . ASN A 1 88 ? 2.124 8.058 -24.047 1.00 76.75 88 ASN A CA 1
ATOM 684 C C . ASN A 1 88 ? 1.527 7.287 -22.850 1.00 76.75 88 ASN A C 1
ATOM 686 O O . ASN A 1 88 ? 0.512 7.701 -22.290 1.00 76.75 88 ASN A O 1
ATOM 690 N N . TYR A 1 89 ? 2.148 6.175 -22.445 1.00 68.75 89 TYR A N 1
ATOM 691 C CA . TYR A 1 89 ? 1.726 5.370 -21.298 1.00 68.75 89 TY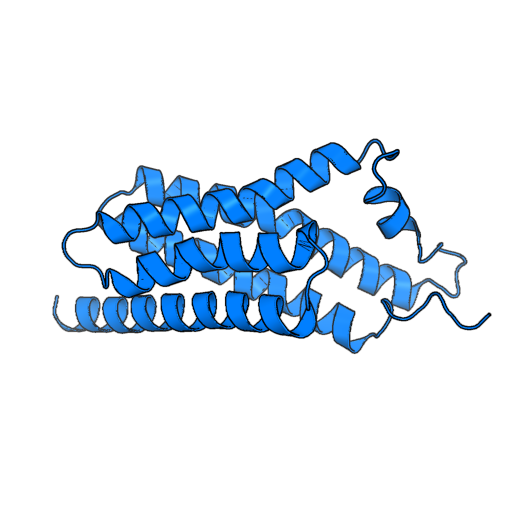R A CA 1
ATOM 692 C C . TYR A 1 89 ? 2.325 5.833 -19.965 1.00 68.75 89 TYR A C 1
ATOM 694 O O . TYR A 1 89 ? 1.821 5.433 -18.915 1.00 68.75 89 TYR A O 1
ATOM 702 N N . PHE A 1 90 ? 3.338 6.703 -19.984 1.00 70.69 90 PHE A N 1
ATOM 703 C CA . PHE A 1 90 ? 4.021 7.168 -18.777 1.00 70.69 90 PHE A CA 1
ATOM 704 C C . PHE A 1 90 ? 3.064 7.829 -17.784 1.00 70.69 90 PHE A C 1
ATOM 706 O O . PHE A 1 90 ? 3.004 7.443 -16.617 1.00 70.69 90 PHE A O 1
ATOM 713 N N . LEU A 1 91 ? 2.272 8.796 -18.258 1.00 74.44 91 LEU A N 1
ATOM 714 C CA . LEU A 1 91 ? 1.349 9.548 -17.411 1.00 74.44 91 LEU A CA 1
ATOM 715 C C . LEU A 1 91 ? 0.249 8.649 -16.802 1.00 74.44 91 LEU A C 1
ATOM 717 O O . LEU A 1 91 ? 0.055 8.720 -15.587 1.00 74.44 91 LEU A O 1
ATOM 721 N N . PRO A 1 92 ? -0.426 7.761 -17.564 1.00 75.69 92 PRO A N 1
ATOM 722 C CA . PRO A 1 92 ? -1.313 6.752 -16.987 1.00 75.69 92 PRO A CA 1
ATOM 723 C C . PRO A 1 92 ? -0.651 5.890 -15.904 1.00 75.69 92 PRO A C 1
ATOM 725 O O . PRO A 1 92 ? -1.213 5.753 -14.819 1.00 75.69 92 PRO A O 1
ATOM 728 N N . PHE A 1 93 ? 0.546 5.343 -16.148 1.00 72.94 93 PHE A N 1
ATOM 729 C CA . PHE A 1 93 ? 1.242 4.513 -15.156 1.00 72.94 93 PHE A CA 1
ATOM 730 C C . PHE A 1 93 ? 1.609 5.291 -13.890 1.00 72.94 93 PHE A C 1
ATOM 732 O O . PHE A 1 93 ? 1.441 4.771 -12.784 1.00 72.94 93 PHE A O 1
ATOM 739 N N . LEU A 1 94 ? 2.035 6.546 -14.038 1.00 74.88 94 LEU A N 1
ATOM 740 C CA . LEU A 1 94 ? 2.322 7.434 -12.917 1.00 74.88 94 LEU A CA 1
ATOM 741 C C . LEU A 1 94 ? 1.068 7.687 -12.069 1.00 74.88 94 LEU A C 1
ATOM 743 O O . LEU A 1 94 ? 1.118 7.548 -10.848 1.00 74.88 94 LEU A O 1
ATOM 747 N N . ILE A 1 95 ? -0.070 8.002 -12.701 1.00 76.06 95 ILE A N 1
ATOM 748 C CA . ILE A 1 95 ? -1.351 8.224 -12.006 1.00 76.06 95 ILE A CA 1
ATOM 749 C C . ILE A 1 95 ? -1.767 6.981 -11.220 1.00 76.06 95 ILE A C 1
ATOM 751 O O . ILE A 1 95 ? -2.181 7.094 -10.065 1.00 76.06 95 ILE A O 1
ATOM 755 N N . LEU A 1 96 ? -1.631 5.796 -11.821 1.00 81.62 96 LEU A N 1
ATOM 756 C CA . LEU A 1 96 ? -1.929 4.545 -11.136 1.00 81.62 96 LEU A CA 1
ATOM 757 C C . LEU A 1 96 ? -1.028 4.384 -9.903 1.00 81.62 96 LEU A C 1
ATOM 759 O O . LEU A 1 96 ? -1.535 4.202 -8.801 1.00 81.62 96 LEU A O 1
ATOM 763 N N . GLN A 1 97 ? 0.288 4.553 -10.044 1.00 77.81 97 GLN A N 1
ATOM 764 C CA . GLN A 1 97 ? 1.235 4.405 -8.934 1.00 77.81 97 GLN A CA 1
ATOM 765 C C . GLN A 1 97 ? 0.982 5.393 -7.779 1.00 77.81 97 GLN A C 1
ATOM 767 O O . GLN A 1 97 ? 1.112 5.023 -6.609 1.00 77.81 97 GLN A O 1
ATOM 772 N N . LEU A 1 98 ? 0.542 6.619 -8.084 1.00 82.88 98 LEU A N 1
ATOM 773 C CA . LEU A 1 98 ? 0.121 7.599 -7.075 1.00 82.88 98 LEU A CA 1
ATOM 774 C C . LEU A 1 98 ? -1.089 7.122 -6.253 1.00 82.88 98 LEU A C 1
ATOM 776 O O . LEU A 1 98 ? -1.201 7.479 -5.079 1.00 82.88 98 LEU A O 1
ATOM 780 N N . GLY A 1 99 ? -1.954 6.274 -6.820 1.00 85.06 99 GLY A N 1
ATOM 781 C CA . GLY A 1 99 ? -3.065 5.637 -6.108 1.00 85.06 99 GLY A CA 1
ATOM 782 C C . GLY A 1 99 ? -2.606 4.812 -4.900 1.00 85.06 99 GLY A C 1
ATOM 783 O O . GLY A 1 99 ? -3.179 4.937 -3.814 1.00 85.06 99 GLY A O 1
ATOM 784 N N . THR A 1 100 ? -1.511 4.055 -5.041 1.00 84.25 100 THR A N 1
ATOM 785 C CA . THR A 1 100 ? -0.900 3.275 -3.946 1.00 84.25 100 THR A CA 1
ATOM 786 C C . THR A 1 100 ? -0.484 4.188 -2.795 1.00 84.25 100 THR A C 1
ATOM 788 O O . THR A 1 100 ? -0.819 3.937 -1.635 1.00 84.25 100 THR A O 1
ATOM 791 N N . PHE A 1 101 ? 0.224 5.277 -3.107 1.00 87.19 101 PHE A N 1
ATOM 792 C CA . PHE A 1 101 ? 0.709 6.229 -2.105 1.00 87.19 101 PHE A CA 1
ATOM 793 C C . PHE A 1 101 ? -0.444 6.957 -1.416 1.00 87.19 101 PHE A C 1
ATOM 795 O O . PHE A 1 101 ? -0.472 7.050 -0.186 1.00 87.19 101 PHE A O 1
ATOM 802 N N . ALA A 1 102 ? -1.426 7.412 -2.195 1.00 89.81 102 ALA A N 1
ATOM 803 C CA . ALA A 1 102 ? -2.617 8.065 -1.675 1.00 89.81 102 ALA A CA 1
ATOM 804 C C . ALA A 1 102 ? -3.390 7.144 -0.721 1.00 89.81 102 ALA A C 1
ATOM 806 O O . ALA A 1 102 ? -3.816 7.592 0.342 1.00 89.81 102 ALA A O 1
ATOM 807 N N . SER A 1 103 ? -3.514 5.855 -1.052 1.00 92.19 103 SER A N 1
ATOM 808 C CA . SER A 1 103 ? -4.186 4.869 -0.204 1.00 92.19 103 SER A CA 1
ATOM 809 C C . SER A 1 103 ? -3.500 4.691 1.154 1.00 92.19 103 SER A C 1
ATOM 811 O O . SER A 1 103 ? -4.161 4.796 2.191 1.00 92.19 103 SER A O 1
ATOM 813 N N . PHE A 1 104 ? -2.177 4.493 1.179 1.00 90.69 104 PHE A N 1
ATOM 814 C CA . PHE A 1 104 ? -1.427 4.351 2.432 1.00 90.69 104 PHE A CA 1
ATOM 815 C C . PHE A 1 104 ? -1.478 5.616 3.294 1.00 90.69 104 PHE A C 1
ATOM 817 O O . PHE A 1 104 ? -1.727 5.523 4.497 1.00 90.69 104 PHE A O 1
ATOM 824 N N . ILE A 1 105 ? -1.309 6.800 2.698 1.00 91.88 105 ILE A N 1
ATOM 825 C CA . ILE A 1 105 ? -1.393 8.074 3.428 1.00 91.88 105 ILE A CA 1
ATOM 826 C C . ILE A 1 105 ? -2.797 8.259 4.012 1.00 91.88 105 ILE A C 1
ATOM 828 O O . ILE A 1 105 ? -2.943 8.529 5.207 1.00 91.88 105 ILE A O 1
ATOM 832 N N . LEU A 1 106 ? -3.836 8.075 3.192 1.00 93.75 106 LEU A N 1
ATOM 833 C CA . LEU A 1 106 ? -5.226 8.241 3.607 1.00 93.75 106 LEU A CA 1
ATOM 834 C C . LEU A 1 106 ? -5.594 7.265 4.724 1.00 93.75 106 LEU A C 1
ATOM 836 O O . LEU A 1 106 ? -6.199 7.663 5.723 1.00 93.75 106 LEU A O 1
ATOM 840 N N . ALA A 1 107 ? -5.201 6.001 4.596 1.00 92.81 107 ALA A N 1
ATOM 841 C CA . ALA A 1 107 ? -5.451 5.008 5.623 1.00 92.81 107 ALA A CA 1
ATOM 842 C C . ALA A 1 107 ? -4.683 5.308 6.910 1.00 92.81 107 ALA A C 1
ATOM 844 O O . ALA A 1 107 ? -5.275 5.294 7.987 1.00 92.81 107 ALA A O 1
ATOM 845 N N . GLY A 1 108 ? -3.393 5.632 6.810 1.00 91.88 108 GLY A N 1
ATOM 846 C CA . GLY A 1 108 ? -2.544 5.939 7.955 1.00 91.88 108 GLY A CA 1
ATOM 847 C C . GLY A 1 108 ? -3.052 7.141 8.756 1.00 91.88 108 GLY A C 1
ATOM 848 O O . GLY A 1 108 ? -3.238 7.034 9.969 1.00 91.88 108 GLY A O 1
ATOM 849 N N . ILE A 1 109 ? -3.395 8.248 8.084 1.00 94.06 109 ILE A N 1
ATOM 850 C CA . ILE A 1 109 ? -4.021 9.422 8.720 1.00 94.06 109 ILE A CA 1
ATOM 851 C C . ILE A 1 109 ? -5.348 9.043 9.381 1.00 94.06 109 ILE A C 1
ATOM 853 O O . ILE A 1 109 ? -5.638 9.478 10.496 1.00 94.06 109 ILE A O 1
ATOM 857 N N . THR A 1 110 ? -6.162 8.221 8.722 1.00 93.81 110 THR A N 1
ATOM 858 C CA . THR A 1 110 ? -7.465 7.836 9.275 1.00 93.81 110 THR A CA 1
ATOM 859 C C . THR A 1 110 ? -7.311 6.946 10.505 1.00 93.81 110 THR A C 1
ATOM 861 O O . THR A 1 110 ? -7.955 7.191 11.523 1.00 93.81 110 THR A O 1
ATOM 864 N N . ILE A 1 111 ? -6.383 5.989 10.478 1.00 93.50 111 ILE A N 1
ATOM 865 C CA . ILE A 1 111 ? -6.011 5.172 11.640 1.00 93.50 111 ILE A CA 1
ATOM 866 C C . ILE A 1 111 ? -5.566 6.073 12.798 1.00 93.50 111 ILE A C 1
ATOM 868 O O . ILE A 1 111 ? -5.989 5.858 13.934 1.00 93.50 111 ILE A O 1
ATOM 872 N N . LEU A 1 112 ? -4.787 7.128 12.539 1.00 94.06 112 LEU A N 1
ATOM 873 C CA . LEU A 1 112 ? -4.402 8.101 13.568 1.00 94.06 112 LEU A CA 1
ATOM 874 C C . LEU A 1 112 ? -5.590 8.864 14.168 1.00 94.06 112 LEU A C 1
ATOM 876 O O . LEU A 1 112 ? -5.498 9.308 15.311 1.00 94.06 112 LEU A O 1
ATOM 880 N N . ARG A 1 113 ? -6.722 8.960 13.467 1.00 92.62 113 ARG A N 1
ATOM 881 C CA . ARG A 1 113 ? -7.952 9.613 13.948 1.00 92.62 113 ARG A CA 1
ATOM 882 C C . ARG A 1 113 ? -8.952 8.663 14.612 1.00 92.62 113 ARG A C 1
ATOM 884 O O . ARG A 1 113 ? -9.755 9.121 15.415 1.00 92.62 113 ARG A O 1
ATOM 891 N N . MET A 1 114 ? -8.895 7.361 14.330 1.00 91.62 114 MET A N 1
ATOM 892 C CA . MET A 1 114 ? -9.812 6.362 14.908 1.00 91.62 114 MET A CA 1
ATOM 893 C C . MET A 1 114 ? -9.691 6.249 16.430 1.00 91.62 114 MET A C 1
ATOM 895 O O . MET A 1 114 ? -8.583 6.233 16.948 1.00 91.62 114 MET A O 1
ATOM 899 N N . ARG A 1 115 ? -10.784 6.141 17.184 1.00 86.31 115 ARG A N 1
ATOM 900 C CA . ARG A 1 115 ? -10.712 6.201 18.657 1.00 86.31 115 ARG A CA 1
ATOM 901 C C . ARG A 1 115 ? -9.965 5.006 19.254 1.00 86.31 115 ARG A C 1
ATOM 903 O O . ARG A 1 115 ? -9.094 5.197 20.099 1.00 86.31 115 ARG A O 1
ATOM 910 N N . ASN A 1 116 ? -10.256 3.800 18.767 1.00 83.19 116 ASN A N 1
ATOM 911 C CA . ASN A 1 116 ? -9.688 2.552 19.280 1.00 83.19 116 ASN A CA 1
ATOM 912 C C . ASN A 1 116 ? -8.795 1.888 18.230 1.00 83.19 116 ASN A C 1
ATOM 914 O O . ASN A 1 116 ? -9.108 0.829 17.689 1.00 83.19 116 ASN A O 1
ATOM 918 N N . SER A 1 117 ? -7.666 2.527 17.929 1.00 87.62 117 SER A N 1
ATOM 919 C CA . SER A 1 117 ? -6.673 2.008 16.990 1.00 87.62 117 SER A CA 1
ATOM 920 C C . SER A 1 117 ? -5.241 2.192 17.515 1.00 87.62 117 SER A C 1
ATOM 922 O O . SER A 1 117 ? -4.943 3.154 18.234 1.00 87.62 117 SER A O 1
ATOM 924 N N . PRO A 1 118 ? -4.306 1.298 17.147 1.00 88.56 118 PRO A N 1
ATOM 925 C CA . PRO A 1 118 ? -2.903 1.456 17.501 1.00 88.56 118 PRO A CA 1
ATOM 926 C C . PRO A 1 118 ? -2.278 2.588 16.672 1.00 88.56 118 PRO A C 1
ATOM 928 O O . PRO A 1 118 ? -1.886 2.386 15.525 1.00 88.56 118 PRO A O 1
ATOM 931 N N . LYS A 1 119 ? -2.146 3.779 17.266 1.00 90.56 119 LYS A N 1
ATOM 932 C CA . LYS A 1 119 ? -1.646 4.995 16.590 1.00 90.56 119 LYS A CA 1
ATOM 933 C C . LYS A 1 119 ? -0.293 4.807 15.922 1.00 90.56 119 LYS A C 1
ATOM 935 O O . LYS A 1 119 ? -0.126 5.187 14.770 1.00 90.56 119 LYS A O 1
ATOM 940 N N . TRP A 1 120 ? 0.628 4.129 16.599 1.00 87.62 120 TRP A N 1
ATOM 941 C CA . TRP A 1 120 ? 1.942 3.799 16.051 1.00 87.62 120 TRP A CA 1
ATOM 942 C C . TRP A 1 120 ? 1.869 3.012 14.736 1.00 87.62 120 TRP A C 1
ATOM 944 O O . TRP A 1 120 ? 2.696 3.238 13.861 1.00 87.62 120 TRP A O 1
ATOM 954 N N . ALA A 1 121 ? 0.855 2.160 14.538 1.00 89.00 121 ALA A N 1
ATOM 955 C CA . ALA A 1 121 ? 0.661 1.475 13.261 1.00 89.00 121 ALA A CA 1
ATOM 956 C C . ALA A 1 121 ? 0.266 2.452 12.143 1.00 89.00 121 ALA A C 1
ATOM 958 O O . ALA A 1 121 ? 0.767 2.337 11.031 1.00 89.00 121 ALA A O 1
ATOM 959 N N . GLY A 1 122 ? -0.568 3.451 12.450 1.00 87.81 122 GLY A N 1
ATOM 960 C CA . GLY A 1 122 ? -0.879 4.542 11.523 1.00 87.81 122 GLY A CA 1
ATOM 961 C C . GLY A 1 122 ? 0.362 5.359 11.152 1.00 87.81 122 GLY A C 1
ATOM 962 O O . GLY A 1 122 ? 0.567 5.641 9.977 1.00 87.81 122 GLY A O 1
ATOM 963 N N . ILE A 1 123 ? 1.231 5.667 12.124 1.00 90.88 123 ILE A N 1
ATOM 964 C CA . ILE A 1 123 ? 2.506 6.369 11.879 1.00 90.88 123 ILE A CA 1
ATOM 965 C C . ILE A 1 123 ? 3.399 5.555 10.939 1.00 90.88 123 ILE A C 1
ATOM 967 O O . ILE A 1 123 ? 3.876 6.090 9.943 1.00 90.88 123 ILE A O 1
ATOM 971 N N . LEU A 1 124 ? 3.595 4.263 11.221 1.00 90.44 124 LEU A N 1
ATOM 972 C CA . LEU A 1 124 ? 4.414 3.375 10.390 1.00 90.44 124 LEU A CA 1
ATOM 973 C C . LEU A 1 124 ? 3.883 3.282 8.954 1.00 90.44 124 LEU A C 1
ATOM 975 O O . LEU A 1 124 ? 4.656 3.343 8.000 1.00 90.44 124 LEU A O 1
ATOM 979 N N . VAL A 1 125 ? 2.559 3.201 8.798 1.00 88.56 125 VAL A N 1
ATOM 980 C CA . VAL A 1 125 ? 1.907 3.186 7.487 1.00 88.56 125 VAL A CA 1
ATOM 981 C C . VAL A 1 125 ? 2.118 4.503 6.732 1.00 88.56 125 VAL A C 1
ATOM 983 O O . VAL A 1 125 ? 2.407 4.454 5.544 1.00 88.56 125 VAL A O 1
ATOM 986 N N . VAL A 1 126 ? 2.062 5.671 7.381 1.00 90.44 126 VAL A N 1
ATOM 987 C CA . VAL A 1 126 ? 2.346 6.953 6.704 1.00 90.44 126 VAL A CA 1
ATOM 988 C C . VAL A 1 126 ? 3.833 7.101 6.367 1.00 90.44 126 VAL A C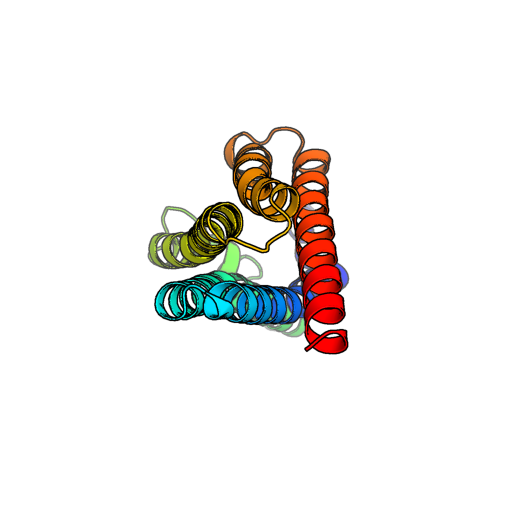 1
ATOM 990 O O . VAL A 1 126 ? 4.162 7.451 5.237 1.00 90.44 126 VAL A O 1
ATOM 993 N N . LEU A 1 127 ? 4.731 6.824 7.320 1.00 86.00 127 LEU A N 1
ATOM 994 C CA . LEU A 1 127 ? 6.181 7.028 7.171 1.00 86.00 127 LEU A CA 1
ATOM 995 C C . LEU A 1 127 ? 6.814 6.153 6.091 1.00 86.00 127 LEU A C 1
ATOM 997 O O . LEU A 1 127 ? 7.802 6.553 5.482 1.00 86.00 127 LEU A O 1
ATOM 1001 N N . SER A 1 128 ? 6.226 4.992 5.822 1.00 83.38 128 SER A N 1
ATOM 1002 C CA . SER A 1 128 ? 6.648 4.122 4.726 1.00 83.38 128 SER A CA 1
ATOM 1003 C C . SER A 1 128 ? 6.727 4.837 3.366 1.00 83.38 128 SER A C 1
ATOM 1005 O O . SER A 1 128 ? 7.602 4.516 2.567 1.00 83.38 128 SER A O 1
ATOM 1007 N N . ILE A 1 129 ? 5.861 5.830 3.112 1.00 84.88 129 ILE A N 1
ATOM 1008 C CA . ILE A 1 129 ? 5.775 6.518 1.821 1.00 84.88 129 ILE A CA 1
ATOM 1009 C C . ILE A 1 129 ? 6.934 7.499 1.630 1.00 84.88 129 ILE A C 1
ATOM 1011 O O . ILE A 1 129 ? 7.641 7.353 0.637 1.00 84.88 129 ILE A O 1
ATOM 1015 N N . PRO A 1 130 ? 7.225 8.435 2.558 1.00 80.19 130 PRO A N 1
ATOM 1016 C CA . PRO A 1 130 ? 8.452 9.226 2.501 1.00 80.19 130 PRO A CA 1
ATOM 1017 C C . PRO A 1 130 ? 9.720 8.376 2.392 1.00 80.19 130 PRO A C 1
ATOM 1019 O O . PRO A 1 130 ? 10.615 8.734 1.634 1.00 80.19 130 PRO A O 1
ATOM 1022 N N . ILE A 1 131 ? 9.793 7.240 3.098 1.00 79.94 131 ILE A N 1
ATOM 1023 C CA . ILE A 1 131 ? 10.946 6.328 3.036 1.00 79.94 131 ILE A CA 1
ATOM 1024 C C . ILE A 1 131 ? 11.101 5.749 1.618 1.00 79.94 131 ILE A C 1
ATOM 1026 O O . ILE A 1 131 ? 12.193 5.793 1.055 1.00 79.94 131 ILE A O 1
ATOM 1030 N N . LEU A 1 132 ? 10.009 5.283 1.003 1.00 76.88 132 LEU A N 1
ATOM 1031 C CA . LEU A 1 132 ? 10.006 4.790 -0.380 1.00 76.88 132 LEU A CA 1
ATOM 1032 C C . LEU A 1 132 ? 10.339 5.867 -1.405 1.00 76.88 132 LEU A C 1
ATOM 1034 O O . LEU A 1 132 ? 11.149 5.634 -2.297 1.00 76.88 132 LEU A O 1
ATOM 1038 N N . VAL A 1 133 ? 9.740 7.050 -1.267 1.00 73.31 133 VAL A N 1
ATOM 1039 C CA . VAL A 1 133 ? 10.007 8.195 -2.144 1.00 73.31 133 VAL A CA 1
ATOM 1040 C C . VAL A 1 133 ? 11.475 8.608 -2.037 1.00 73.31 133 VAL A C 1
ATOM 1042 O O . VAL A 1 133 ? 12.097 8.887 -3.057 1.00 73.31 133 VAL A O 1
ATOM 1045 N N . THR A 1 134 ? 12.055 8.572 -0.833 1.00 69.88 134 THR A N 1
ATOM 1046 C CA . THR A 1 134 ? 13.480 8.866 -0.615 1.00 69.88 134 THR A CA 1
ATOM 1047 C C . THR A 1 134 ? 14.373 7.878 -1.364 1.00 69.88 134 THR A C 1
ATOM 1049 O O . THR A 1 134 ? 15.248 8.303 -2.114 1.00 69.88 134 THR A O 1
ATOM 1052 N N . GLY A 1 135 ? 14.106 6.574 -1.238 1.00 60.75 135 GLY A N 1
ATOM 1053 C CA . GLY A 1 135 ? 14.861 5.549 -1.965 1.00 60.75 135 GLY A CA 1
ATOM 1054 C C . GLY A 1 135 ? 14.691 5.625 -3.487 1.00 60.75 135 GLY A C 1
ATOM 1055 O O . GLY A 1 135 ? 15.641 5.397 -4.226 1.00 60.75 135 GLY A O 1
ATOM 1056 N N . GLN A 1 136 ? 13.495 5.967 -3.973 1.00 64.31 136 GLN A N 1
ATOM 1057 C CA . GLN A 1 136 ? 13.180 5.907 -5.402 1.00 64.31 136 GLN A CA 1
ATOM 1058 C C . GLN A 1 136 ? 13.533 7.181 -6.181 1.00 64.31 136 GLN A C 1
ATOM 1060 O O . GLN A 1 136 ? 14.025 7.082 -7.301 1.00 64.31 136 GLN A O 1
ATOM 1065 N N . PHE A 1 137 ? 13.293 8.368 -5.620 1.00 59.06 137 PHE A N 1
ATOM 1066 C CA . PHE A 1 137 ? 13.485 9.637 -6.337 1.00 59.06 137 PHE A CA 1
ATOM 1067 C C . PHE A 1 137 ? 14.852 10.269 -6.113 1.00 59.06 137 PHE A C 1
ATOM 1069 O O . PHE A 1 137 ? 15.324 11.000 -6.978 1.00 59.06 137 PHE A O 1
ATOM 1076 N N . PHE A 1 138 ? 15.499 9.989 -4.983 1.00 57.38 138 PHE A N 1
ATOM 1077 C CA . PHE A 1 138 ? 16.822 10.540 -4.707 1.00 57.38 138 PHE A CA 1
ATOM 1078 C C . PHE A 1 138 ? 17.952 9.543 -4.988 1.00 57.38 138 PHE A C 1
ATOM 1080 O O . PHE A 1 138 ? 19.108 9.882 -4.755 1.00 57.38 138 PHE A O 1
ATOM 1087 N N . LEU A 1 139 ? 17.629 8.335 -5.487 1.00 55.12 139 LEU A N 1
ATOM 1088 C CA . LEU A 1 139 ? 18.571 7.241 -5.788 1.00 55.12 139 LEU A CA 1
ATOM 1089 C C . LEU A 1 139 ? 19.546 6.928 -4.633 1.00 55.12 139 LEU A C 1
ATOM 1091 O O . LEU A 1 139 ? 20.603 6.334 -4.841 1.00 55.12 139 LEU A O 1
ATOM 1095 N N . PHE A 1 140 ? 19.203 7.325 -3.404 1.00 55.16 140 PHE A N 1
ATOM 1096 C CA . PHE A 1 140 ? 20.002 7.042 -2.224 1.00 55.16 140 PHE A CA 1
ATOM 1097 C C . PHE A 1 140 ? 19.689 5.641 -1.751 1.00 55.16 140 PHE A C 1
ATOM 1099 O O . PHE A 1 140 ? 18.559 5.380 -1.343 1.00 55.16 140 PHE A O 1
ATOM 1106 N N . HIS A 1 141 ? 20.711 4.787 -1.738 1.00 62.09 141 HIS A N 1
ATOM 1107 C CA . HIS A 1 141 ? 20.712 3.516 -1.025 1.00 62.09 141 HIS A CA 1
ATOM 1108 C C . HIS A 1 141 ? 19.383 2.761 -1.122 1.00 62.09 141 HIS A C 1
ATOM 1110 O O . HIS A 1 141 ? 18.762 2.437 -0.104 1.00 62.09 141 HIS A O 1
ATOM 1116 N N . THR A 1 142 ? 18.892 2.541 -2.343 1.00 62.41 142 THR A N 1
ATOM 1117 C CA . THR A 1 142 ? 17.613 1.867 -2.603 1.00 62.41 142 THR A CA 1
ATOM 1118 C C . THR A 1 142 ? 17.544 0.533 -1.855 1.00 62.41 142 THR A C 1
ATOM 1120 O O . THR A 1 142 ? 16.507 0.192 -1.290 1.00 62.41 142 THR A O 1
ATOM 1123 N N . GLU A 1 143 ? 18.679 -0.159 -1.744 1.00 66.81 143 GLU A N 1
ATOM 1124 C CA . GLU A 1 143 ? 18.903 -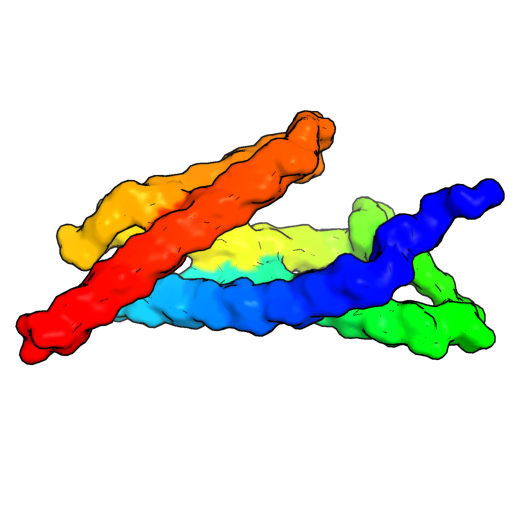1.383 -0.975 1.00 66.81 143 GLU A CA 1
ATOM 1125 C C . GLU A 1 143 ? 18.645 -1.263 0.540 1.00 66.81 143 GLU A C 1
ATOM 1127 O O . GLU A 1 143 ? 18.425 -2.273 1.200 1.00 66.81 143 GLU A O 1
ATOM 1132 N N . ILE A 1 144 ? 18.621 -0.050 1.096 1.00 69.56 144 ILE A N 1
ATOM 1133 C CA . ILE A 1 144 ? 18.314 0.242 2.505 1.00 69.56 144 ILE A CA 1
ATOM 1134 C C . ILE A 1 144 ? 16.878 0.756 2.647 1.00 69.56 144 ILE A C 1
ATOM 1136 O O . ILE A 1 144 ? 16.108 0.259 3.474 1.00 69.56 144 ILE A O 1
ATOM 1140 N N . PHE A 1 145 ? 16.491 1.743 1.836 1.00 74.00 145 PHE A N 1
ATOM 1141 C CA . PHE A 1 145 ? 15.200 2.421 1.986 1.00 74.00 145 PHE A CA 1
ATOM 1142 C C . PHE A 1 145 ? 14.011 1.540 1.579 1.00 74.00 145 PHE A C 1
ATOM 1144 O O . PHE A 1 145 ? 12.960 1.606 2.219 1.00 74.00 145 PHE A O 1
ATOM 1151 N N . TRP A 1 146 ? 14.163 0.662 0.581 1.00 72.38 146 TRP A N 1
ATOM 1152 C CA . TRP A 1 146 ? 13.094 -0.267 0.197 1.00 72.38 146 TRP A CA 1
ATOM 1153 C C . TRP A 1 146 ? 12.772 -1.298 1.290 1.00 72.38 146 TRP A C 1
ATOM 1155 O O . TRP A 1 146 ? 11.597 -1.409 1.669 1.00 72.38 146 TRP A O 1
ATOM 1165 N N . PRO A 1 147 ? 13.759 -2.028 1.854 1.00 78.00 147 PRO A N 1
ATOM 1166 C CA . PRO A 1 147 ? 13.502 -2.910 2.989 1.00 78.00 147 PRO A CA 1
ATOM 1167 C C . PRO A 1 147 ? 12.954 -2.167 4.205 1.00 78.00 147 PRO A C 1
ATOM 1169 O O . PRO A 1 147 ? 12.060 -2.683 4.872 1.00 78.00 147 PRO A O 1
ATOM 1172 N N . LEU A 1 148 ? 13.428 -0.944 4.471 1.00 80.25 148 LEU A N 1
ATOM 1173 C CA . LEU A 1 148 ? 12.948 -0.141 5.596 1.00 80.25 148 LEU A CA 1
ATOM 1174 C C . LEU A 1 148 ? 11.464 0.223 5.444 1.00 80.25 148 LEU A C 1
ATOM 1176 O O . LEU A 1 148 ? 10.680 -0.001 6.367 1.00 80.25 148 LEU A O 1
ATOM 1180 N N . ALA A 1 149 ? 11.056 0.719 4.273 1.00 82.19 149 ALA A N 1
ATOM 1181 C CA . ALA A 1 149 ? 9.657 1.039 3.997 1.00 82.19 149 ALA A CA 1
ATOM 1182 C C . ALA A 1 149 ? 8.764 -0.206 4.085 1.00 82.19 149 ALA A C 1
ATOM 1184 O O . ALA A 1 149 ? 7.692 -0.168 4.694 1.00 82.19 149 ALA A O 1
ATOM 1185 N N . THR A 1 150 ? 9.245 -1.327 3.545 1.00 81.75 150 THR A N 1
ATOM 1186 C CA . THR A 1 150 ? 8.553 -2.620 3.608 1.00 81.75 150 THR A CA 1
ATOM 1187 C C . THR A 1 150 ? 8.424 -3.116 5.050 1.00 81.75 150 THR A C 1
ATOM 1189 O O . THR A 1 150 ? 7.366 -3.605 5.445 1.00 81.75 150 THR A O 1
ATOM 1192 N N . GLY A 1 151 ? 9.459 -2.932 5.872 1.00 83.38 151 GLY A N 1
ATOM 1193 C CA . GLY A 1 151 ? 9.434 -3.229 7.302 1.00 83.38 151 GLY A CA 1
ATOM 1194 C C . GLY A 1 151 ? 8.402 -2.384 8.049 1.00 83.38 151 GLY A C 1
ATOM 1195 O O . GLY A 1 151 ? 7.619 -2.923 8.833 1.00 83.38 151 GLY A O 1
ATOM 1196 N N . CYS A 1 152 ? 8.326 -1.080 7.759 1.00 86.50 152 CYS A N 1
ATOM 1197 C CA . CYS A 1 152 ? 7.294 -0.202 8.312 1.00 86.50 152 CYS A CA 1
ATOM 1198 C C . CYS A 1 152 ? 5.880 -0.676 7.942 1.00 86.50 152 CYS A C 1
ATOM 1200 O O . CYS A 1 152 ? 5.015 -0.749 8.819 1.00 86.50 152 CYS A O 1
ATOM 1202 N N . TRP A 1 153 ? 5.649 -1.060 6.681 1.00 86.12 153 TRP A N 1
ATOM 1203 C CA . TRP A 1 153 ? 4.376 -1.644 6.252 1.00 86.12 153 TRP A CA 1
ATOM 1204 C C . TRP A 1 153 ? 4.046 -2.929 6.999 1.00 86.12 153 TRP A C 1
ATOM 1206 O O . TRP A 1 153 ? 2.978 -3.023 7.603 1.00 86.12 153 TRP A O 1
ATOM 1216 N N . ALA A 1 154 ? 4.957 -3.902 6.995 1.00 86.56 154 ALA A N 1
ATOM 1217 C CA . ALA A 1 154 ? 4.732 -5.206 7.602 1.00 86.56 154 ALA A CA 1
ATOM 1218 C C . ALA A 1 154 ? 4.414 -5.078 9.099 1.00 86.56 154 ALA A C 1
ATOM 1220 O O . ALA A 1 154 ? 3.406 -5.608 9.568 1.00 86.56 154 ALA A O 1
ATOM 1221 N N . LEU A 1 155 ? 5.214 -4.308 9.842 1.00 89.75 155 LEU A N 1
ATOM 1222 C CA . LEU A 1 155 ? 5.004 -4.088 11.274 1.00 89.75 155 LEU A CA 1
ATOM 1223 C C . LEU A 1 155 ? 3.694 -3.343 11.558 1.00 89.75 155 LEU A C 1
ATOM 1225 O O . LEU A 1 155 ? 2.952 -3.721 12.470 1.00 89.75 155 LEU A O 1
ATOM 1229 N N . GLY A 1 156 ? 3.379 -2.316 10.762 1.00 88.25 156 GLY A N 1
ATOM 1230 C CA . GLY A 1 156 ? 2.119 -1.584 10.868 1.00 88.25 156 GLY A CA 1
ATOM 1231 C C . GLY A 1 156 ? 0.907 -2.494 10.646 1.00 88.25 156 GLY A C 1
ATOM 1232 O O . GLY A 1 156 ? 0.002 -2.545 11.481 1.00 88.25 156 GLY A O 1
ATOM 1233 N N . LEU A 1 157 ? 0.913 -3.271 9.562 1.00 88.44 157 LEU A N 1
ATOM 1234 C CA . LEU A 1 157 ? -0.186 -4.160 9.180 1.00 88.44 157 LEU A CA 1
ATOM 1235 C C . LEU A 1 157 ? -0.373 -5.318 10.160 1.00 88.44 157 LEU A C 1
ATOM 1237 O O . LEU A 1 157 ? -1.501 -5.575 10.585 1.00 88.44 157 LEU A O 1
ATOM 1241 N N . VAL A 1 158 ? 0.711 -5.970 10.593 1.00 91.25 158 VAL A N 1
ATOM 1242 C CA . VAL A 1 158 ? 0.656 -7.028 11.616 1.00 91.25 158 VAL A CA 1
ATOM 1243 C C . VAL A 1 158 ? 0.041 -6.489 12.903 1.00 91.25 158 VAL A C 1
ATOM 1245 O O . VAL A 1 158 ? -0.822 -7.133 13.506 1.00 91.25 158 VAL A O 1
ATOM 1248 N N . ARG A 1 159 ? 0.414 -5.274 13.319 1.00 90.81 159 ARG A N 1
ATOM 1249 C CA . ARG A 1 159 ? -0.158 -4.669 14.524 1.00 90.81 159 ARG A CA 1
ATOM 1250 C C . ARG A 1 159 ? -1.654 -4.385 14.379 1.00 90.81 159 ARG A C 1
ATOM 1252 O O . ARG A 1 159 ? -2.401 -4.649 15.324 1.00 90.81 159 ARG A O 1
ATOM 1259 N N . LEU A 1 160 ? -2.095 -3.877 13.227 1.00 90.62 160 LEU A N 1
ATOM 1260 C CA . LEU A 1 160 ? -3.520 -3.672 12.934 1.00 90.62 160 LEU A CA 1
ATOM 1261 C C . LEU A 1 160 ? -4.287 -4.998 12.940 1.00 90.62 160 LEU A C 1
ATOM 1263 O O . LEU A 1 160 ? -5.380 -5.070 13.503 1.00 90.62 160 LEU A O 1
ATOM 1267 N N . PHE A 1 161 ? -3.703 -6.056 12.377 1.00 89.81 161 PHE A N 1
ATOM 1268 C CA . PHE A 1 161 ? -4.294 -7.391 12.351 1.00 89.81 161 PHE A CA 1
ATOM 1269 C C . PHE A 1 161 ? -4.476 -7.967 13.760 1.00 89.81 161 PHE A C 1
ATOM 1271 O O . PHE A 1 161 ? -5.584 -8.363 14.128 1.00 89.81 161 PHE A O 1
ATOM 1278 N N . LEU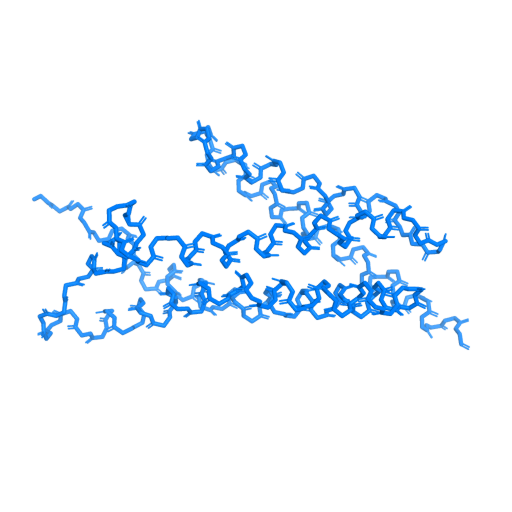 A 1 162 ? -3.425 -7.940 14.585 1.00 89.50 162 LEU A N 1
ATOM 1279 C CA . LEU A 1 162 ? -3.482 -8.409 15.974 1.00 89.50 162 LEU A CA 1
ATOM 1280 C C . LEU A 1 162 ? -4.508 -7.623 16.799 1.00 89.50 162 LEU A C 1
ATOM 1282 O O . LEU A 1 162 ? -5.266 -8.207 17.573 1.00 89.50 162 LEU A O 1
ATOM 1286 N N . HIS A 1 163 ? -4.568 -6.302 16.607 1.00 88.75 163 HIS A N 1
ATOM 1287 C CA . HIS A 1 163 ? -5.569 -5.457 17.253 1.00 88.75 163 HIS A CA 1
ATOM 1288 C C . HIS A 1 163 ? -6.991 -5.821 16.808 1.00 88.75 163 HIS A C 1
ATOM 1290 O O . HIS A 1 163 ? -7.893 -5.951 17.631 1.00 88.75 163 HIS A O 1
ATOM 1296 N N . SER A 1 164 ? -7.188 -6.017 15.503 1.00 86.12 164 SER A N 1
ATOM 1297 C CA . SER A 1 164 ? -8.465 -6.425 14.923 1.00 86.12 164 SER A CA 1
ATOM 1298 C C . SER A 1 164 ? -8.963 -7.751 15.497 1.00 86.12 164 SER A C 1
ATOM 1300 O O . SER A 1 164 ? -10.136 -7.844 15.853 1.00 86.12 164 SER A O 1
ATOM 1302 N N . LYS A 1 165 ? -8.076 -8.747 15.608 1.00 84.06 165 LYS A N 1
ATOM 1303 C CA . LYS A 1 165 ? -8.402 -10.059 16.174 1.00 84.06 165 LYS A CA 1
ATOM 1304 C C . LYS A 1 165 ? -8.829 -9.937 17.637 1.00 84.06 165 LYS A C 1
ATOM 1306 O O . LYS A 1 165 ? -9.921 -10.363 17.984 1.00 84.06 165 LYS A O 1
ATOM 1311 N N . LYS A 1 166 ? -8.035 -9.234 18.454 1.00 79.50 166 LYS A N 1
ATOM 1312 C CA . LYS A 1 166 ? -8.366 -8.984 19.865 1.00 79.50 166 LYS A CA 1
ATOM 1313 C C . LYS A 1 166 ? -9.711 -8.269 20.034 1.00 79.50 166 LYS A C 1
ATOM 1315 O O . LYS A 1 166 ? -10.422 -8.551 20.988 1.00 79.50 166 LYS A O 1
ATOM 1320 N N . PHE A 1 167 ? -10.055 -7.334 19.150 1.00 74.25 167 PHE A N 1
ATOM 1321 C CA . PHE A 1 167 ? -11.344 -6.642 19.224 1.00 74.25 167 PHE A CA 1
ATOM 1322 C C . PHE A 1 167 ? -12.520 -7.582 18.930 1.00 74.25 167 PHE A C 1
ATOM 1324 O O . PHE A 1 167 ? -13.534 -7.495 19.606 1.00 74.25 167 PHE A O 1
ATOM 1331 N N . LYS A 1 168 ? -12.363 -8.498 17.965 1.00 76.06 168 LYS A N 1
ATOM 1332 C CA . LYS A 1 168 ? -13.386 -9.487 17.600 1.00 76.06 168 LYS A CA 1
ATOM 1333 C C . LYS A 1 168 ? -13.602 -10.548 18.685 1.00 76.06 168 LYS A C 1
ATOM 1335 O O . LYS A 1 168 ? -14.722 -10.992 18.870 1.00 76.06 168 LYS A O 1
ATOM 1340 N N . ASP A 1 169 ? -12.546 -10.934 19.398 1.00 73.94 169 ASP A N 1
ATOM 1341 C CA . ASP A 1 169 ? -12.632 -11.947 20.461 1.00 73.94 169 ASP A CA 1
ATOM 1342 C C . ASP A 1 169 ? -13.276 -11.403 21.760 1.00 73.94 169 ASP A C 1
ATOM 1344 O O . ASP A 1 169 ? -13.629 -12.185 22.636 1.00 73.94 169 ASP A O 1
ATOM 1348 N N . ASN A 1 170 ? -13.422 -10.076 21.900 1.00 62.81 170 ASN A N 1
ATOM 1349 C CA . ASN A 1 170 ? -13.968 -9.408 23.095 1.00 62.81 170 ASN A CA 1
ATOM 1350 C C . ASN A 1 170 ? -15.346 -8.741 22.872 1.00 62.81 170 ASN A C 1
ATOM 1352 O O . ASN A 1 170 ? -15.808 -8.021 23.759 1.00 62.81 170 ASN A O 1
ATOM 1356 N N . SER A 1 171 ? -15.956 -8.912 21.695 1.00 56.97 171 SER A N 1
ATOM 1357 C CA . SER A 1 171 ? -17.265 -8.353 21.308 1.00 56.97 171 SER A CA 1
ATOM 1358 C C . SER A 1 171 ? -18.314 -9.446 21.197 1.00 56.97 171 SER A C 1
ATOM 1360 O O . SER A 1 171 ? -19.444 -9.221 21.673 1.00 56.97 171 SER A O 1
#

Secondary structure (DSSP, 8-state):
---TTTT--HHHHHHHHHHHHHHHHHHHHHHHHHHTT-HHHHHHHHHHHHHHHHHHHHHHHHHHHHHHHGGGT--TTHHHHHHSTTSTTHHHHHHHHHHHHHHHHHHHHHHHH-TTS-HHHHHHHHHHHHHHHHHHHS-S-HHHHHHHHHHHHHHHHHHHHHHHHHHHHT-

Sequence (171 aa):
MPGDLFWISGIEGFIMTLSAPFFAATFIFMGQFVAREYPKVGVWVTILGMIGICPLCVISGFRLFATVFVEHGIDPNIIWKAFNAESNYFLPFLILQLGTFASFILAGITILRMRNSPKWAGILVVLSIPILVTGQFFLFHTEIFWPLATGCWALGLVRLFLHSKKFKDNS

Radius of gyration: 18.07 Å; chains: 1; bounding box: 45×28×54 Å

pLDDT: mean 76.19, std 15.67, range [25.78, 95.62]

Foldseek 3Di:
DPDPCPCLPVVNLVVLQVVLVVLLVLQLLLLVLLCVPPNVLSVLLNVLSNLQSVLSNVSSVLSVVCNVCVVVVPDNCVVVLLCDPPHPNVVSNVSSNVSNLCSLLSSLVSLCVDPQHDNQLSVLSNVLNVLCCCCPVVVPPVVPSVVSSVVSNVVSSVRSVVSVVVVVVVD